Protein AF-A0A661ZF07-F1 (afdb_monomer_lite)

Structure (mmCIF, N/CA/C/O backbone):
data_AF-A0A661ZF07-F1
#
_entry.id   AF-A0A661ZF07-F1
#
loop_
_atom_site.group_PDB
_atom_site.id
_atom_site.type_symbol
_atom_site.label_atom_id
_atom_site.label_alt_id
_atom_site.label_comp_id
_atom_site.label_asym_id
_atom_site.label_entity_id
_atom_site.label_seq_id
_atom_site.pdbx_PDB_ins_code
_atom_site.Cartn_x
_atom_site.Cartn_y
_atom_site.Cartn_z
_atom_site.occupancy
_atom_site.B_iso_or_equiv
_atom_site.auth_seq_id
_atom_site.auth_comp_id
_atom_site.auth_asym_id
_atom_site.auth_atom_id
_atom_site.pdbx_PDB_model_num
ATOM 1 N N . MET A 1 1 ? -3.658 4.712 18.123 1.00 42.06 1 MET A N 1
ATOM 2 C CA . MET A 1 1 ? -4.810 3.950 18.655 1.00 42.06 1 MET A CA 1
ATOM 3 C C . MET A 1 1 ? -5.311 4.663 19.898 1.00 42.06 1 MET A C 1
ATOM 5 O O . MET A 1 1 ? -4.539 4.790 20.838 1.00 42.06 1 MET A O 1
ATOM 9 N N . PHE A 1 2 ? -6.545 5.170 19.882 1.00 44.44 2 PHE A N 1
ATOM 10 C CA . PHE A 1 2 ? -7.189 5.746 21.064 1.00 44.44 2 PHE A CA 1
ATOM 11 C C . PHE A 1 2 ? -8.180 4.725 21.619 1.00 44.44 2 PHE A C 1
ATOM 13 O O . PHE A 1 2 ? -9.137 4.363 20.941 1.00 44.44 2 PHE A O 1
ATOM 20 N N . PHE A 1 3 ? -7.928 4.254 22.836 1.00 47.19 3 PHE A N 1
ATOM 21 C CA . PHE A 1 3 ? -8.841 3.389 23.574 1.00 47.19 3 PHE A CA 1
ATOM 22 C C . PHE A 1 3 ? -9.475 4.227 24.684 1.00 47.19 3 PHE A C 1
ATOM 24 O O . PHE A 1 3 ? -8.818 4.574 25.663 1.00 47.19 3 PHE A O 1
ATOM 31 N N . SER A 1 4 ? -10.737 4.617 24.496 1.00 43.72 4 SER A N 1
ATOM 32 C CA . SER A 1 4 ? -11.521 5.294 25.531 1.00 43.72 4 SER A CA 1
ATOM 33 C C . SER A 1 4 ? -11.984 4.280 26.581 1.00 43.72 4 SER A C 1
ATOM 35 O O . SER A 1 4 ? -12.342 3.150 26.256 1.00 43.72 4 SER A O 1
ATOM 37 N N . ASN A 1 5 ? -12.042 4.702 27.846 1.00 55.41 5 ASN A N 1
ATOM 38 C CA . ASN A 1 5 ? -12.552 3.907 28.971 1.00 55.41 5 ASN A CA 1
ATOM 39 C C . ASN A 1 5 ? -14.074 3.627 28.857 1.00 55.41 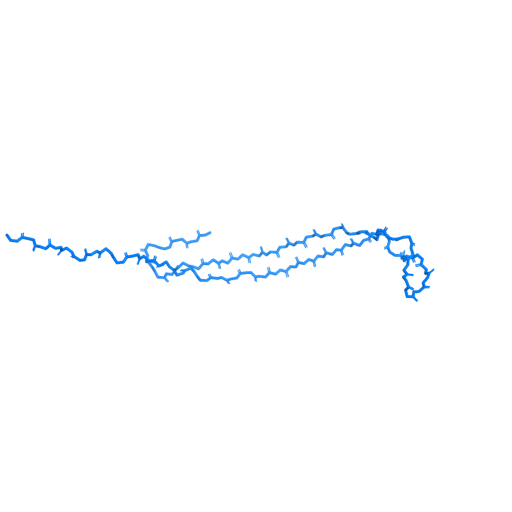5 ASN A C 1
ATOM 41 O O . ASN A 1 5 ? -14.635 2.801 29.576 1.00 55.41 5 ASN A O 1
ATOM 45 N N . SER A 1 6 ? -14.759 4.293 27.919 1.00 54.00 6 SER A N 1
ATOM 46 C CA . SER A 1 6 ? -16.123 3.968 27.507 1.00 54.00 6 SER A CA 1
ATOM 47 C C . SER A 1 6 ? -16.115 2.855 26.447 1.00 54.00 6 SER A C 1
ATOM 49 O O . SER A 1 6 ? -15.736 3.058 25.296 1.00 54.00 6 SER A O 1
ATOM 51 N N . LYS A 1 7 ? -16.587 1.666 26.844 1.00 54.94 7 LYS A N 1
ATOM 52 C CA . LYS A 1 7 ? -16.678 0.387 26.097 1.00 54.94 7 LYS A CA 1
ATOM 53 C C . LYS A 1 7 ? -17.349 0.400 24.700 1.00 54.94 7 LYS A C 1
ATOM 55 O O . LYS A 1 7 ? -17.583 -0.672 24.152 1.00 54.94 7 LYS A O 1
ATOM 60 N N . LEU A 1 8 ? -17.672 1.554 24.114 1.00 55.50 8 LEU A N 1
ATOM 61 C CA . LEU A 1 8 ? -18.492 1.676 22.898 1.00 55.50 8 LEU A CA 1
ATOM 62 C C . LEU A 1 8 ? -17.812 2.393 21.716 1.00 55.50 8 LEU A C 1
ATOM 64 O O . LEU A 1 8 ? -18.270 2.241 20.587 1.00 55.50 8 LEU A O 1
ATOM 68 N N . ALA A 1 9 ? -16.718 3.130 21.926 1.00 55.28 9 ALA A N 1
ATOM 69 C CA . ALA A 1 9 ? -16.135 3.989 20.887 1.00 55.28 9 ALA A CA 1
ATOM 70 C C . ALA A 1 9 ? -14.655 3.672 20.624 1.00 55.28 9 ALA A C 1
ATOM 72 O O . ALA A 1 9 ? -13.774 4.484 20.895 1.00 55.28 9 ALA A O 1
ATOM 73 N N . ASN A 1 10 ? -14.375 2.479 20.096 1.00 65.00 10 ASN A N 1
ATOM 74 C CA . ASN A 1 10 ? -13.040 2.126 19.615 1.00 65.00 10 ASN A CA 1
ATOM 75 C C . ASN A 1 10 ? -12.996 2.323 18.096 1.00 65.00 10 ASN A C 1
ATOM 77 O O . ASN A 1 10 ? -13.386 1.435 17.346 1.00 65.00 10 ASN A O 1
ATOM 81 N N . PHE A 1 11 ? -12.550 3.482 17.627 1.00 76.12 11 PHE A N 1
ATOM 82 C CA . PHE A 1 11 ? -12.325 3.722 16.200 1.00 76.12 11 PHE A CA 1
ATOM 83 C C . PHE A 1 11 ? -10.831 3.618 15.892 1.00 76.12 11 PHE A C 1
ATOM 85 O O . PHE A 1 11 ? -9.991 4.039 16.691 1.00 76.12 11 PHE A O 1
ATOM 92 N N . TYR A 1 12 ? -10.486 3.066 14.733 1.00 81.62 12 TYR A N 1
ATOM 93 C CA . TYR A 1 12 ? -9.137 3.143 14.190 1.00 81.62 12 TYR A CA 1
ATOM 94 C C . TYR A 1 12 ? -9.170 3.842 12.838 1.00 81.62 12 TYR A C 1
ATOM 96 O O . TYR A 1 12 ? -10.092 3.676 12.044 1.00 81.62 12 TYR A O 1
ATOM 104 N N . GLY A 1 13 ? -8.150 4.650 12.602 1.00 88.88 13 GLY A N 1
ATOM 105 C CA . GLY A 1 13 ? -7.918 5.330 11.343 1.00 88.88 13 GLY A CA 1
ATOM 106 C C . GLY A 1 13 ? -6.428 5.310 11.037 1.00 88.88 13 GLY A C 1
ATOM 107 O O . GLY A 1 13 ? -5.611 5.311 11.962 1.00 88.88 13 GLY A O 1
ATOM 108 N N . GLY A 1 14 ? -6.078 5.270 9.758 1.00 87.00 14 GLY A N 1
ATOM 109 C CA . GLY A 1 14 ? -4.697 5.312 9.298 1.00 87.00 14 GLY A CA 1
ATOM 110 C C . GLY A 1 14 ? -4.597 5.580 7.801 1.00 87.00 14 GLY A C 1
ATOM 111 O O . GLY A 1 14 ? -5.558 5.393 7.055 1.00 87.00 14 GLY A O 1
ATOM 112 N N . PHE A 1 15 ? -3.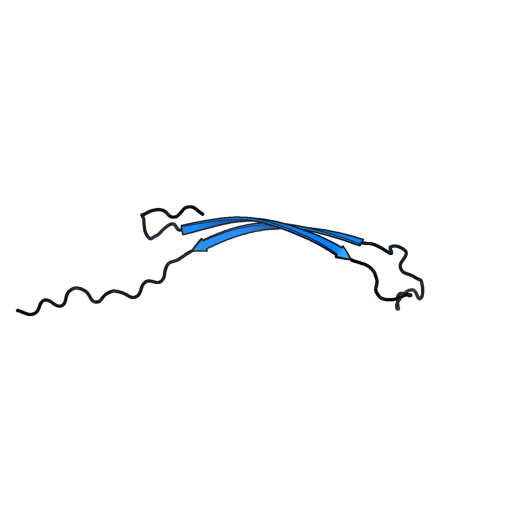414 6.001 7.373 1.00 92.44 15 PHE A N 1
ATOM 113 C CA . PHE A 1 15 ? -3.057 6.108 5.964 1.00 92.44 15 PHE A CA 1
ATOM 114 C C . PHE A 1 15 ? -2.232 4.888 5.568 1.00 92.44 15 PHE A C 1
ATOM 116 O O . PHE A 1 15 ? -1.405 4.407 6.343 1.00 92.44 15 PHE A O 1
ATOM 123 N N . GLU A 1 16 ? -2.482 4.372 4.374 1.00 92.19 16 GLU A N 1
ATOM 124 C CA . GLU A 1 16 ? -1.696 3.313 3.762 1.00 92.19 16 GLU A CA 1
ATOM 125 C C . GLU A 1 16 ? -1.010 3.871 2.528 1.00 92.19 16 GLU A C 1
ATOM 127 O O . GLU A 1 16 ? -1.645 4.508 1.689 1.00 92.19 16 GLU A O 1
ATOM 132 N N . VAL A 1 17 ? 0.292 3.629 2.445 1.00 94.06 17 VAL A N 1
ATOM 133 C CA . VAL A 1 17 ? 1.102 3.913 1.269 1.00 94.06 17 VAL A CA 1
ATOM 134 C C . VAL A 1 17 ? 1.855 2.634 0.951 1.00 94.06 17 VAL A C 1
ATOM 136 O O . VAL A 1 17 ? 2.432 2.004 1.837 1.00 94.06 17 VAL A O 1
ATOM 139 N N . THR A 1 18 ? 1.790 2.209 -0.300 1.00 94.75 18 THR A N 1
ATOM 140 C CA . THR A 1 18 ? 2.461 1.020 -0.809 1.00 94.75 18 THR A CA 1
ATOM 141 C C . THR A 1 18 ? 3.190 1.402 -2.080 1.00 94.75 18 THR A C 1
ATOM 143 O O . THR A 1 18 ? 2.584 1.862 -3.04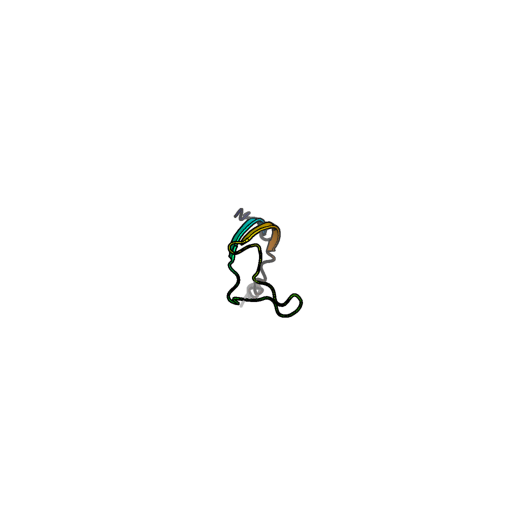3 1.00 94.75 18 THR A O 1
ATOM 146 N N . GLU A 1 19 ? 4.500 1.211 -2.060 1.00 94.62 19 GLU A N 1
ATOM 147 C CA . GLU A 1 19 ? 5.387 1.445 -3.192 1.00 94.62 19 GLU A CA 1
ATOM 148 C C . GLU A 1 19 ? 5.805 0.096 -3.769 1.00 94.62 19 GLU A C 1
ATOM 150 O O . GLU A 1 19 ? 6.215 -0.805 -3.032 1.00 94.62 19 GLU A O 1
ATOM 155 N N . ALA A 1 20 ? 5.698 -0.052 -5.084 1.00 93.50 20 ALA A N 1
ATOM 156 C CA . ALA A 1 20 ? 6.089 -1.253 -5.796 1.00 93.50 20 ALA A CA 1
ATOM 157 C C . ALA A 1 20 ? 7.016 -0.898 -6.962 1.00 93.50 20 ALA A C 1
ATOM 159 O O . ALA A 1 20 ? 6.676 -0.138 -7.866 1.00 93.50 20 ALA A O 1
ATOM 160 N N . PHE A 1 21 ? 8.208 -1.488 -6.930 1.00 93.75 21 PHE A N 1
ATOM 161 C CA . PHE A 1 21 ? 9.175 -1.431 -8.017 1.00 93.75 21 PHE A CA 1
ATOM 162 C C . PHE A 1 21 ? 9.051 -2.726 -8.810 1.00 93.75 21 PHE A C 1
ATOM 164 O O . PHE A 1 21 ? 9.456 -3.793 -8.340 1.00 93.75 21 PHE A O 1
ATOM 171 N N . THR A 1 22 ? 8.449 -2.650 -9.992 1.00 90.00 22 THR A N 1
ATOM 172 C CA . THR A 1 22 ? 8.185 -3.815 -10.837 1.00 90.00 22 THR A CA 1
ATOM 173 C C . THR A 1 22 ? 9.038 -3.762 -12.102 1.00 90.00 22 THR A C 1
ATOM 175 O O . THR A 1 22 ? 9.459 -2.701 -12.559 1.00 90.00 22 THR A O 1
ATOM 178 N N . LYS A 1 23 ? 9.354 -4.931 -12.660 1.00 88.94 23 LYS A N 1
ATOM 179 C CA . LYS A 1 23 ? 10.058 -5.057 -13.941 1.00 88.94 23 LYS A CA 1
ATOM 180 C C . LYS A 1 23 ? 9.421 -6.171 -14.767 1.00 88.94 23 LYS A C 1
ATOM 182 O O . LYS A 1 23 ? 8.962 -7.156 -14.174 1.00 88.94 23 LYS A O 1
ATOM 187 N N . PRO A 1 24 ? 9.373 -6.052 -16.102 1.00 87.00 24 PRO A N 1
ATOM 188 C CA . PRO A 1 24 ? 8.908 -7.134 -16.941 1.00 87.00 24 PRO A CA 1
ATOM 189 C C . PRO A 1 24 ? 9.866 -8.321 -16.790 1.00 87.00 24 PRO A C 1
ATOM 191 O O . PRO A 1 24 ? 11.086 -8.179 -16.807 1.00 87.00 24 PRO A O 1
ATOM 194 N N . LEU A 1 25 ? 9.290 -9.507 -16.591 1.00 85.62 25 LEU A N 1
ATOM 195 C CA . LEU A 1 25 ? 10.033 -10.772 -16.536 1.00 85.62 25 LEU A CA 1
ATOM 196 C C . LEU A 1 25 ? 10.168 -11.428 -17.914 1.00 85.62 25 LEU A C 1
ATOM 198 O O . LEU A 1 25 ? 10.829 -12.453 -18.042 1.00 85.62 25 LEU A O 1
ATOM 202 N N . ARG A 1 26 ? 9.481 -10.883 -18.919 1.00 86.19 26 ARG A N 1
ATOM 203 C CA . ARG A 1 26 ? 9.485 -11.384 -20.291 1.00 86.19 26 ARG A CA 1
ATOM 204 C C . ARG A 1 26 ? 10.293 -10.434 -21.152 1.00 86.19 26 ARG A C 1
ATOM 206 O O . ARG A 1 26 ? 10.157 -9.222 -21.004 1.00 86.19 26 ARG A O 1
ATOM 213 N N . ASP A 1 27 ? 11.038 -11.003 -22.089 1.00 84.62 27 ASP A N 1
ATOM 214 C CA . ASP A 1 27 ? 11.822 -10.222 -23.045 1.00 84.62 27 ASP A CA 1
ATOM 215 C C . ASP A 1 27 ? 10.941 -9.547 -24.102 1.00 84.62 27 ASP A C 1
ATOM 217 O O . ASP A 1 27 ? 11.293 -8.482 -24.597 1.00 84.62 27 ASP A O 1
ATOM 221 N N . VAL A 1 28 ? 9.786 -10.142 -24.436 1.00 88.00 28 VAL A N 1
ATOM 222 C CA . VAL A 1 28 ? 8.839 -9.614 -25.430 1.00 88.00 28 VAL A CA 1
ATOM 223 C C . VAL A 1 28 ? 7.386 -9.742 -24.974 1.00 88.00 28 VAL A C 1
ATOM 225 O O . VAL A 1 28 ? 6.991 -10.708 -24.311 1.00 88.00 28 VAL A O 1
ATOM 228 N N . ASN A 1 29 ? 6.577 -8.758 -25.358 1.00 86.81 29 ASN A N 1
ATOM 229 C CA . ASN A 1 29 ? 5.134 -8.753 -25.164 1.00 86.81 29 ASN A CA 1
ATOM 230 C C . ASN A 1 29 ? 4.443 -9.624 -26.225 1.00 86.81 29 ASN A C 1
ATOM 232 O O . ASN A 1 29 ? 4.847 -9.655 -27.384 1.00 86.81 29 ASN A O 1
ATOM 236 N N . PHE A 1 30 ? 3.399 -10.356 -25.833 1.00 86.25 30 PHE A N 1
ATOM 237 C CA . PHE A 1 30 ? 2.760 -11.346 -26.710 1.00 86.25 30 PHE A CA 1
ATOM 238 C C . PHE A 1 30 ? 1.865 -10.715 -27.788 1.00 86.25 30 PHE A C 1
ATOM 240 O O . PHE A 1 30 ? 1.758 -11.233 -28.893 1.00 86.25 30 PHE A O 1
ATOM 247 N N . ASP A 1 31 ? 1.229 -9.597 -27.459 1.00 88.94 31 ASP A N 1
ATOM 248 C CA . ASP A 1 31 ? 0.319 -8.845 -28.323 1.00 88.94 31 ASP A CA 1
ATOM 249 C C . ASP A 1 31 ? 1.055 -8.036 -29.400 1.00 88.94 31 ASP A C 1
ATOM 251 O O . ASP A 1 31 ? 0.619 -7.981 -30.546 1.00 88.94 31 ASP A O 1
ATOM 255 N N . THR A 1 32 ? 2.184 -7.430 -29.034 1.00 87.06 32 THR A N 1
ATOM 256 C CA . THR A 1 32 ? 2.965 -6.534 -29.898 1.00 87.06 32 THR A CA 1
ATOM 257 C C . THR A 1 32 ? 4.207 -7.189 -30.493 1.00 87.06 32 THR A C 1
ATOM 259 O O . THR A 1 32 ? 4.774 -6.641 -31.431 1.00 87.06 32 THR A O 1
ATOM 262 N N . GLN A 1 33 ? 4.641 -8.343 -29.969 1.00 86.44 33 GLN A N 1
ATOM 263 C CA . GLN A 1 33 ? 5.906 -9.018 -30.315 1.00 86.44 33 GLN A CA 1
ATOM 264 C C . GLN A 1 33 ? 7.157 -8.141 -30.144 1.00 86.44 33 GLN A C 1
ATOM 266 O O . GLN A 1 33 ? 8.230 -8.464 -30.652 1.00 86.44 33 GLN A O 1
ATOM 271 N N . LEU A 1 34 ? 7.030 -7.036 -29.412 1.00 86.44 34 LEU A N 1
ATOM 272 C CA . LEU A 1 34 ? 8.101 -6.089 -29.147 1.00 86.44 34 LEU A CA 1
ATOM 273 C C . LEU A 1 34 ? 8.540 -6.200 -27.683 1.00 86.44 34 LEU A C 1
ATOM 275 O O . LEU A 1 34 ? 7.726 -6.568 -26.825 1.00 86.44 34 LEU A O 1
ATOM 279 N N . PRO A 1 35 ? 9.810 -5.887 -27.375 1.00 84.56 35 PRO A N 1
ATOM 280 C CA . PRO A 1 35 ? 10.233 -5.723 -25.995 1.00 84.56 35 PRO A CA 1
ATOM 281 C C . PRO A 1 35 ? 9.421 -4.616 -25.325 1.00 84.56 35 PRO A C 1
ATOM 283 O O . PRO A 1 35 ? 9.015 -3.645 -25.968 1.00 84.56 35 PRO A O 1
ATOM 286 N N . ASP A 1 36 ? 9.175 -4.772 -24.027 1.00 82.38 36 ASP A N 1
ATOM 287 C CA . ASP A 1 36 ? 8.513 -3.731 -23.250 1.00 82.38 36 ASP A CA 1
ATOM 288 C C . ASP A 1 36 ? 9.369 -2.452 -23.293 1.00 82.38 36 ASP A C 1
ATOM 290 O O . ASP A 1 36 ? 10.540 -2.499 -22.901 1.00 82.38 36 ASP A O 1
ATOM 294 N N . PRO A 1 37 ? 8.833 -1.310 -23.766 1.00 78.94 37 PRO A N 1
ATOM 295 C CA . PRO A 1 37 ? 9.586 -0.060 -23.805 1.00 78.94 37 PRO A CA 1
ATOM 296 C C . PRO A 1 37 ? 9.998 0.422 -22.406 1.00 78.94 37 PRO A C 1
ATOM 298 O O . PRO A 1 37 ? 10.908 1.242 -22.289 1.00 78.94 37 PRO A O 1
ATOM 301 N N . VAL A 1 38 ? 9.348 -0.075 -21.347 1.00 78.75 38 VAL A N 1
ATOM 302 C CA . VAL A 1 38 ? 9.606 0.308 -19.959 1.00 78.75 38 VAL A CA 1
ATOM 303 C C . VAL A 1 38 ? 10.109 -0.901 -19.165 1.00 78.75 38 VAL A C 1
ATOM 305 O O . VAL A 1 38 ? 9.340 -1.759 -18.738 1.00 78.75 38 VAL A O 1
ATOM 308 N N . SER A 1 39 ? 11.422 -0.946 -18.919 1.00 78.88 39 SER A N 1
ATOM 309 C CA . SER A 1 39 ? 12.080 -2.031 -18.174 1.00 78.88 39 SER A CA 1
ATOM 310 C C . SER A 1 39 ? 11.916 -1.941 -16.654 1.00 78.88 39 SER A C 1
ATOM 312 O O . SER A 1 39 ? 11.967 -2.962 -15.980 1.00 78.88 39 SER A O 1
ATOM 314 N N . ASN A 1 40 ? 11.684 -0.748 -16.104 1.00 87.19 40 ASN A N 1
ATOM 315 C CA . ASN A 1 40 ? 11.407 -0.542 -14.684 1.00 87.19 40 ASN A CA 1
ATOM 316 C C . ASN A 1 40 ? 10.148 0.305 -14.534 1.00 87.19 40 ASN A C 1
ATOM 318 O O . ASN A 1 40 ? 10.047 1.391 -15.103 1.00 87.19 40 ASN A O 1
ATOM 322 N N . ARG A 1 41 ? 9.208 -0.181 -13.736 1.00 89.44 41 ARG A N 1
ATOM 323 C CA . ARG A 1 41 ? 7.939 0.473 -13.442 1.00 89.44 41 ARG A CA 1
ATOM 324 C C . ARG A 1 41 ? 7.886 0.804 -11.957 1.00 89.44 41 ARG A C 1
ATOM 326 O O . ARG A 1 41 ? 8.316 0.015 -11.113 1.00 89.44 41 ARG A O 1
ATOM 333 N N . PHE A 1 42 ? 7.395 2.000 -11.665 1.00 93.38 42 PHE A N 1
ATOM 334 C CA . PHE A 1 42 ? 7.167 2.472 -10.310 1.00 93.38 42 PHE A CA 1
ATOM 335 C C . PHE A 1 42 ? 5.669 2.640 -10.108 1.00 93.38 42 PHE A C 1
ATOM 337 O O . PHE A 1 42 ? 5.044 3.480 -10.755 1.00 93.38 42 PHE A O 1
ATOM 344 N N . ASP A 1 43 ? 5.121 1.833 -9.212 1.00 92.00 43 ASP A N 1
ATOM 345 C CA . ASP A 1 43 ? 3.713 1.824 -8.864 1.00 92.00 43 ASP A CA 1
ATOM 346 C C . ASP A 1 43 ? 3.563 2.356 -7.434 1.00 92.00 43 ASP A C 1
ATOM 348 O O . ASP A 1 43 ? 4.169 1.840 -6.493 1.00 92.00 43 ASP A O 1
ATOM 352 N N . LEU A 1 44 ? 2.752 3.399 -7.267 1.00 94.62 44 LEU A N 1
ATOM 353 C CA . LEU A 1 44 ? 2.436 3.986 -5.968 1.00 94.62 44 LEU A CA 1
ATOM 354 C C . LEU A 1 44 ? 0.944 3.816 -5.698 1.00 94.62 44 LEU A C 1
ATOM 356 O O . LEU A 1 44 ? 0.104 4.356 -6.418 1.00 94.62 44 LEU A O 1
ATOM 360 N N . PHE A 1 45 ? 0.619 3.094 -4.634 1.00 94.69 45 PHE A N 1
ATOM 361 C CA . PHE A 1 45 ? -0.744 2.914 -4.165 1.00 94.69 45 PHE A CA 1
ATOM 362 C C . PHE A 1 45 ? -0.921 3.615 -2.823 1.00 94.69 45 PHE A C 1
ATOM 364 O O . PHE A 1 45 ? -0.159 3.386 -1.887 1.00 94.69 45 PHE A O 1
ATOM 371 N N . MET A 1 46 ? -1.930 4.475 -2.719 1.00 95.44 46 MET A N 1
ATOM 372 C CA . MET A 1 46 ? -2.219 5.206 -1.491 1.00 95.44 46 MET A CA 1
ATOM 373 C C . MET A 1 46 ? -3.702 5.136 -1.150 1.00 95.44 46 MET A C 1
ATOM 375 O O . MET A 1 46 ? -4.560 5.203 -2.030 1.00 95.44 46 MET A O 1
ATOM 379 N N . GLY A 1 47 ? -4.006 5.005 0.137 1.00 94.38 47 GLY A N 1
ATOM 380 C CA . GLY A 1 47 ? -5.368 4.823 0.613 1.00 94.38 47 GLY A CA 1
ATOM 381 C C . GLY A 1 47 ? -5.568 5.295 2.045 1.00 94.38 47 GLY A C 1
ATOM 382 O O . GLY A 1 47 ? -4.631 5.428 2.833 1.00 94.38 47 GLY A O 1
ATOM 383 N N . VAL A 1 48 ? -6.829 5.539 2.388 1.00 93.44 48 VAL A N 1
ATOM 384 C CA . VAL A 1 48 ? -7.256 5.866 3.749 1.00 93.44 48 VAL A CA 1
ATOM 385 C C . VAL A 1 48 ? -8.009 4.668 4.306 1.00 93.44 48 VAL A C 1
ATOM 387 O O . VAL A 1 48 ? -8.909 4.139 3.657 1.00 93.44 48 VAL A O 1
ATOM 390 N N . ARG A 1 49 ? -7.655 4.238 5.516 1.00 89.06 49 ARG A N 1
ATOM 391 C CA . ARG A 1 49 ? -8.351 3.171 6.238 1.00 89.06 49 ARG A CA 1
ATOM 392 C C . ARG A 1 49 ? -9.024 3.752 7.468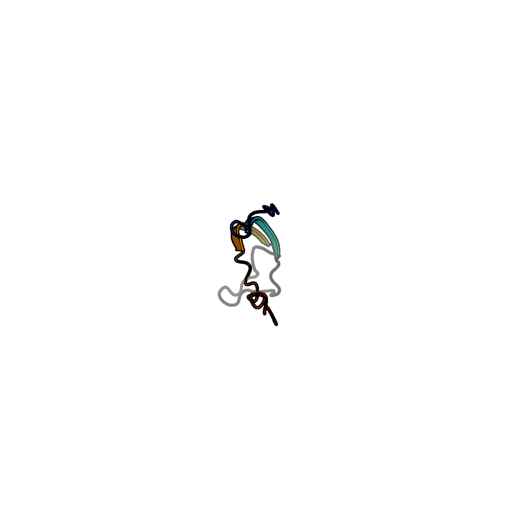 1.00 89.06 49 ARG A C 1
ATOM 394 O O . ARG A 1 49 ? -8.370 4.399 8.279 1.00 89.06 49 ARG A O 1
ATOM 401 N N . VAL A 1 50 ? -10.319 3.493 7.613 1.00 88.19 50 VAL A N 1
ATOM 402 C CA . VAL A 1 50 ? -11.117 3.847 8.793 1.00 88.19 50 VAL A CA 1
ATOM 403 C C . VAL A 1 50 ? -11.934 2.623 9.183 1.00 88.19 50 VAL A C 1
ATOM 405 O O . VAL A 1 50 ? -12.512 1.970 8.318 1.00 88.19 50 VAL A O 1
ATOM 408 N N . GLY A 1 51 ? -11.988 2.301 10.471 1.00 85.00 51 GLY A N 1
ATOM 409 C CA . GLY A 1 51 ? -12.793 1.196 10.968 1.00 85.00 51 GLY A CA 1
ATOM 410 C C . GLY A 1 51 ? -13.261 1.392 12.404 1.00 85.00 51 GLY A C 1
ATOM 411 O O . GLY A 1 51 ? -12.659 2.118 13.197 1.00 85.00 51 GLY A O 1
ATOM 412 N N . TRP A 1 52 ? -14.368 0.731 12.731 1.00 83.81 52 TRP A N 1
ATOM 413 C CA . TRP A 1 52 ? -14.969 0.720 14.061 1.00 83.81 52 TRP A CA 1
ATOM 414 C C . TRP A 1 52 ? -14.803 -0.670 14.674 1.00 83.81 52 TRP A C 1
ATOM 416 O O . TRP A 1 52 ? -15.229 -1.673 14.107 1.00 83.81 52 TRP A O 1
ATOM 426 N N . ILE A 1 53 ? -14.158 -0.733 15.834 1.00 80.25 53 ILE A N 1
ATOM 427 C CA . ILE A 1 53 ? -13.950 -1.948 16.614 1.00 80.25 53 ILE A CA 1
ATOM 428 C C . ILE A 1 53 ? -15.128 -2.104 17.580 1.00 80.25 53 ILE A C 1
ATOM 430 O O . ILE A 1 53 ? -15.290 -1.316 18.515 1.00 80.25 53 ILE A O 1
ATOM 434 N N . ILE A 1 54 ? -15.924 -3.154 17.380 1.00 77.50 54 ILE A N 1
ATOM 435 C CA . ILE A 1 54 ? -17.020 -3.537 18.278 1.00 77.50 54 ILE A CA 1
ATOM 436 C C . ILE A 1 54 ? -16.535 -4.699 19.162 1.00 77.50 54 ILE A C 1
ATOM 438 O O . ILE A 1 54 ? -16.376 -5.816 18.664 1.00 77.50 54 ILE A O 1
ATOM 442 N N . PRO A 1 55 ? -16.271 -4.479 20.464 1.00 69.50 55 PRO A N 1
ATOM 443 C CA . PRO A 1 55 ? -15.829 -5.548 21.352 1.00 69.50 55 PRO A CA 1
ATOM 444 C C . PRO A 1 55 ? -16.999 -6.482 21.703 1.00 69.50 55 PRO A C 1
ATOM 446 O O . PRO A 1 55 ? -17.901 -6.117 22.456 1.00 69.50 55 PRO A O 1
ATOM 449 N N . LEU A 1 56 ? -16.968 -7.718 21.200 1.00 69.56 56 LEU A N 1
ATOM 450 C CA . LEU A 1 56 ? -17.901 -8.778 21.596 1.00 69.56 56 LEU A CA 1
ATOM 451 C C . LEU A 1 56 ? -17.429 -9.418 22.912 1.00 69.56 56 LEU A C 1
ATOM 453 O O . LEU A 1 56 ? -16.648 -10.367 22.911 1.00 69.56 56 LEU A O 1
ATOM 457 N N . MET A 1 57 ? -17.882 -8.897 24.054 1.00 68.19 57 MET A N 1
ATOM 458 C CA . MET A 1 57 ? -17.638 -9.545 25.350 1.00 68.19 57 MET A CA 1
ATOM 459 C C . MET A 1 57 ? -18.694 -10.630 25.603 1.00 68.19 57 MET A C 1
ATOM 461 O O . MET A 1 57 ? -19.891 -10.378 25.456 1.00 68.19 57 MET A O 1
ATOM 465 N N . LYS A 1 58 ? -18.273 -11.824 26.048 1.00 60.69 58 LYS A N 1
ATOM 466 C CA . LYS A 1 58 ? -19.198 -12.779 26.680 1.00 60.69 58 LYS A CA 1
ATOM 467 C C . LYS A 1 58 ? -19.840 -12.080 27.879 1.00 60.69 58 LYS A C 1
ATOM 469 O O . LYS A 1 58 ? -19.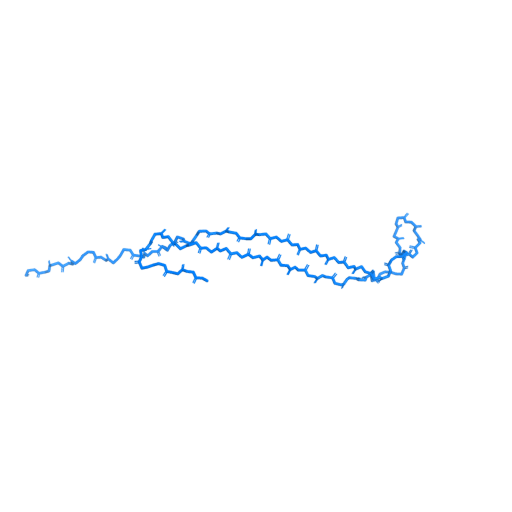122 -11.519 28.708 1.00 60.69 58 LYS A O 1
ATOM 474 N N . ARG A 1 59 ? -21.175 -12.114 27.976 1.00 61.16 59 ARG A N 1
ATOM 475 C CA . ARG A 1 59 ? -21.879 -11.741 29.210 1.00 61.16 59 ARG A CA 1
ATOM 476 C C . ARG A 1 59 ? -21.251 -12.550 30.345 1.00 61.16 59 ARG A C 1
ATOM 478 O O . ARG A 1 59 ? -21.300 -13.779 30.304 1.00 61.16 59 ARG A O 1
ATOM 485 N N . LEU A 1 60 ? -20.626 -11.881 31.316 1.00 62.78 60 LEU A N 1
ATOM 486 C CA . LEU A 1 60 ? -20.389 -12.537 32.596 1.00 62.78 60 LEU A CA 1
ATOM 487 C C . LEU A 1 60 ? -21.777 -12.878 33.157 1.00 62.78 60 LEU A C 1
ATOM 489 O O . LEU A 1 60 ? -22.656 -12.017 33.070 1.00 62.78 60 LEU A O 1
ATOM 493 N N . PRO A 1 61 ? -22.014 -14.106 33.649 1.00 56.62 61 PRO A N 1
ATOM 494 C CA . PRO A 1 61 ? -23.279 -14.425 34.290 1.00 56.62 61 PRO A CA 1
ATOM 495 C C . PRO A 1 61 ? -23.486 -13.437 35.439 1.00 56.62 61 PRO A C 1
ATOM 497 O O . PRO A 1 61 ? -22.605 -13.278 36.290 1.00 56.62 61 PRO A O 1
ATOM 500 N N . ASP A 1 62 ? -24.617 -12.730 35.409 1.00 55.50 62 ASP A N 1
ATOM 501 C CA . ASP A 1 62 ? -25.032 -11.865 36.504 1.00 55.50 62 ASP A CA 1
ATOM 502 C C . ASP A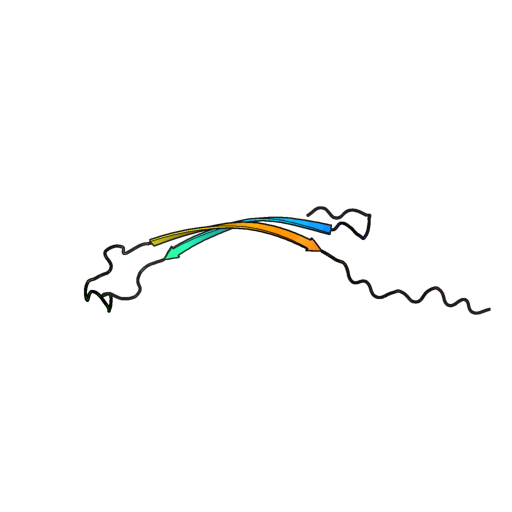 1 62 ? -24.995 -12.683 37.793 1.00 55.50 62 ASP A C 1
ATOM 504 O O . ASP A 1 62 ? -25.491 -13.809 37.843 1.00 55.50 62 ASP A O 1
ATOM 508 N N . LYS A 1 63 ? -24.311 -12.117 38.790 1.00 52.09 63 LYS A N 1
ATOM 509 C CA . LYS A 1 63 ? -24.114 -12.626 40.149 1.00 52.09 63 LYS A CA 1
ATOM 510 C C . LYS A 1 63 ? -25.205 -13.622 40.552 1.00 52.09 63 LYS A C 1
ATOM 512 O O . LYS A 1 63 ? -26.331 -13.228 40.847 1.00 52.09 63 LYS A O 1
ATOM 517 N N . VAL A 1 64 ? -24.855 -14.906 40.604 1.00 58.34 64 VAL A N 1
ATOM 518 C CA . VAL A 1 64 ? -25.712 -15.903 41.245 1.00 58.34 64 VAL A CA 1
ATOM 519 C C . VAL A 1 64 ? -25.602 -15.663 42.748 1.00 58.34 64 VAL A C 1
ATOM 521 O O . VAL A 1 64 ? -24.592 -15.995 43.364 1.00 58.34 64 VAL A O 1
ATOM 524 N N . TYR A 1 65 ? -26.608 -15.005 43.323 1.00 52.38 65 TYR A N 1
ATOM 525 C CA . TYR A 1 65 ? -26.791 -14.937 44.768 1.00 52.38 65 TYR A CA 1
ATOM 526 C C . TYR A 1 65 ? -27.266 -16.318 45.235 1.00 52.38 65 TYR A C 1
ATOM 528 O O . TYR A 1 65 ? -28.395 -16.703 44.942 1.00 52.38 65 TYR A O 1
ATOM 536 N N . TYR A 1 66 ? -26.411 -17.069 45.929 1.00 52.16 66 TYR A N 1
ATOM 537 C CA . TYR A 1 66 ? -26.855 -18.201 46.742 1.00 52.16 66 TYR A CA 1
ATOM 538 C C . TYR A 1 66 ? -27.127 -17.674 48.158 1.00 52.16 66 TYR A C 1
ATOM 540 O O . TYR A 1 66 ? -26.252 -17.029 48.740 1.00 52.16 66 TYR A O 1
ATOM 548 N N . TYR A 1 67 ? -28.362 -17.870 48.631 1.00 48.31 67 TYR A N 1
ATOM 549 C CA . TYR A 1 67 ? -28.796 -17.647 50.016 1.00 48.31 67 TYR A CA 1
ATOM 550 C C . TYR A 1 67 ? -28.330 -18.805 50.899 1.00 48.31 67 TYR A C 1
ATOM 552 O O . TYR A 1 67 ? -28.400 -19.957 50.409 1.00 48.31 67 TYR A O 1
#

Foldseek 3Di:
DDDDPPLFFDKDKDKDKDKDWDADPDQADPVPRHGDPDGIDIDIDIDIDIDTDRDDDDPDPDDDDDD

pLDDT: mean 76.84, std 16.38, range [42.06, 95.44]

Secondary structure (DSSP, 8-state):
----SSTT-EEEEEEEEEEEEE--SSSS-TTT-S--S-SSEEEEEEEEEEEEE---PPPPPP-----

Sequence (67 aa):
MFFSNSKLANFYGGFEVTEAFTKPLRDVNFDTQLPDPVSNRFDLFMGVRVGWIIPLMKRLPDKVYYY

Radius of gyration: 26.22 Å; chains: 1; bounding box: 41×24×80 Å